Protein AF-A0A3D9IWY8-F1 (afdb_monomer_lite)

Structure (mmCIF, N/CA/C/O backbone):
data_AF-A0A3D9IWY8-F1
#
_entry.id   AF-A0A3D9IWY8-F1
#
loop_
_atom_site.group_PDB
_atom_site.id
_atom_site.type_symbol
_atom_site.label_atom_id
_atom_site.label_alt_id
_atom_site.label_comp_id
_atom_site.label_asym_id
_atom_site.label_entity_id
_atom_site.label_seq_id
_atom_site.pdbx_PDB_ins_code
_atom_site.Cartn_x
_atom_site.Cartn_y
_atom_site.Cartn_z
_atom_site.occupancy
_atom_site.B_iso_or_equiv
_atom_site.auth_seq_id
_atom_site.auth_comp_id
_atom_site.auth_asym_id
_atom_site.auth_atom_id
_atom_site.pdbx_PDB_model_num
ATOM 1 N N . MET A 1 1 ? -24.275 -6.186 -5.766 1.00 49.22 1 MET A N 1
ATOM 2 C CA . MET A 1 1 ? -22.934 -6.799 -5.859 1.00 49.22 1 MET A CA 1
ATOM 3 C C . MET A 1 1 ? -21.942 -5.659 -5.706 1.00 49.22 1 MET A C 1
ATOM 5 O O . MET A 1 1 ? -22.051 -4.706 -6.466 1.00 49.22 1 MET A O 1
ATOM 9 N N . VAL A 1 2 ? -21.114 -5.663 -4.660 1.00 58.12 2 VAL A N 1
ATOM 10 C CA . VAL A 1 2 ? -20.153 -4.573 -4.422 1.00 58.12 2 VAL A CA 1
ATOM 11 C C . VAL A 1 2 ? -18.970 -4.775 -5.361 1.00 58.12 2 VAL A C 1
ATOM 13 O O . VAL A 1 2 ? -18.403 -5.865 -5.409 1.00 58.12 2 VAL A O 1
ATOM 16 N N . LYS A 1 3 ? -18.648 -3.756 -6.159 1.00 64.12 3 LYS A N 1
ATOM 17 C CA . LYS A 1 3 ? -17.527 -3.793 -7.097 1.00 64.12 3 LYS A CA 1
ATOM 18 C C . LYS A 1 3 ? -16.259 -3.415 -6.326 1.00 64.12 3 LYS A C 1
ATOM 20 O O . LYS A 1 3 ? -16.034 -2.240 -6.080 1.00 64.12 3 LYS A O 1
ATOM 25 N N . LEU A 1 4 ? -15.482 -4.419 -5.912 1.00 64.94 4 LEU A N 1
ATOM 26 C CA . LEU A 1 4 ? -14.226 -4.227 -5.168 1.00 64.94 4 LEU A CA 1
ATOM 27 C C . LEU A 1 4 ? -13.092 -3.699 -6.061 1.00 64.94 4 LEU A C 1
ATOM 29 O O . LEU A 1 4 ? -12.181 -3.052 -5.568 1.00 64.94 4 LEU A O 1
ATOM 33 N N . GLY A 1 5 ? -13.158 -3.956 -7.371 1.00 59.16 5 GLY A N 1
ATOM 34 C CA . GLY A 1 5 ? -12.132 -3.593 -8.347 1.00 59.16 5 GLY A CA 1
ATOM 35 C C . GLY A 1 5 ? -12.719 -3.292 -9.725 1.00 59.16 5 GLY A C 1
ATOM 36 O O . GLY A 1 5 ? -13.865 -3.632 -10.022 1.00 59.16 5 GLY A O 1
ATOM 37 N N . GLY A 1 6 ? -11.949 -2.587 -10.555 1.00 61.06 6 GLY A N 1
ATOM 38 C CA . GLY A 1 6 ? -12.386 -2.041 -11.843 1.00 61.06 6 GLY A CA 1
ATOM 39 C C . GLY A 1 6 ? -12.386 -3.023 -13.017 1.00 61.06 6 GLY A C 1
ATOM 40 O O . GLY A 1 6 ? -13.162 -2.809 -13.954 1.00 61.06 6 GLY A O 1
ATOM 41 N N . GLU A 1 7 ? -11.556 -4.064 -12.948 1.00 63.56 7 GLU A N 1
ATOM 42 C CA . GLU A 1 7 ? -11.074 -4.857 -14.087 1.00 63.56 7 GLU A CA 1
ATOM 43 C C . GLU A 1 7 ? -11.549 -6.314 -13.995 1.00 63.56 7 GLU A C 1
ATOM 45 O O . GLU A 1 7 ? -11.680 -6.873 -12.908 1.00 63.56 7 GLU A O 1
ATOM 50 N N . ASP A 1 8 ? -11.869 -6.918 -15.141 1.00 74.25 8 ASP A N 1
ATOM 51 C CA . ASP A 1 8 ? -12.266 -8.329 -15.230 1.00 74.25 8 ASP A CA 1
ATOM 52 C C . ASP A 1 8 ? -11.005 -9.203 -15.287 1.00 74.25 8 ASP A C 1
ATOM 54 O O . ASP A 1 8 ? -10.554 -9.620 -16.355 1.00 74.25 8 ASP A O 1
ATOM 58 N N . GLU A 1 9 ? -10.362 -9.380 -14.133 1.00 75.81 9 GLU A N 1
ATOM 59 C CA . GLU A 1 9 ? -9.109 -10.122 -14.010 1.00 75.81 9 GLU A CA 1
ATOM 60 C C . GLU A 1 9 ? -8.964 -10.847 -12.664 1.00 75.81 9 GLU A C 1
ATOM 62 O O . GLU A 1 9 ? -9.785 -10.721 -11.753 1.00 75.81 9 GLU A O 1
ATOM 67 N N . ALA A 1 10 ? -7.891 -11.632 -12.544 1.00 84.25 10 ALA A N 1
ATOM 68 C CA . ALA A 1 10 ? -7.517 -12.277 -11.295 1.00 84.25 10 ALA A CA 1
ATOM 69 C C . ALA A 1 10 ? -6.832 -11.286 -10.345 1.00 84.25 10 ALA A C 1
ATOM 71 O O . ALA A 1 10 ? -5.995 -10.478 -10.753 1.00 84.25 10 ALA A O 1
ATOM 72 N N . TYR A 1 11 ? -7.163 -11.414 -9.062 1.00 87.50 11 TYR A N 1
ATOM 73 C CA . TYR A 1 11 ? -6.636 -10.577 -7.996 1.00 87.50 11 TYR A CA 1
ATOM 74 C C . TYR A 1 11 ? -5.870 -11.413 -6.971 1.00 87.50 11 TYR A C 1
ATOM 76 O O . TYR A 1 11 ? -6.301 -12.511 -6.609 1.00 87.50 11 TYR A O 1
ATOM 84 N N . PHE A 1 12 ? -4.763 -10.871 -6.471 1.00 90.75 12 PHE A N 1
ATOM 85 C CA . PHE A 1 12 ? -4.041 -11.401 -5.318 1.00 90.75 12 PHE A CA 1
ATOM 86 C C . PHE A 1 12 ? -4.448 -10.641 -4.054 1.00 90.75 12 PHE A C 1
ATOM 88 O O . PHE A 1 12 ? -4.550 -9.417 -4.088 1.00 90.75 12 PHE A O 1
ATOM 95 N N . ILE A 1 13 ? -4.688 -11.354 -2.951 1.00 93.62 13 ILE A N 1
ATOM 96 C CA . ILE A 1 13 ? -5.027 -10.757 -1.652 1.00 93.62 13 ILE A CA 1
ATOM 97 C C . ILE A 1 13 ? -3.773 -10.745 -0.777 1.00 93.62 13 ILE A C 1
ATOM 99 O O . ILE A 1 13 ? -3.228 -11.807 -0.487 1.00 93.62 13 ILE A O 1
ATOM 103 N N . GLU A 1 14 ? -3.346 -9.560 -0.338 1.00 94.69 14 GLU A N 1
ATOM 104 C CA . GLU A 1 14 ? -2.164 -9.391 0.529 1.00 94.69 14 GLU A CA 1
ATOM 105 C C . GLU A 1 14 ? -2.513 -9.306 2.012 1.00 94.69 14 GLU A C 1
ATOM 107 O O . GLU A 1 14 ? -1.703 -9.639 2.872 1.00 94.69 14 GLU A O 1
ATOM 112 N N . GLY A 1 15 ? -3.729 -8.872 2.328 1.00 94.44 15 GLY A N 1
ATOM 11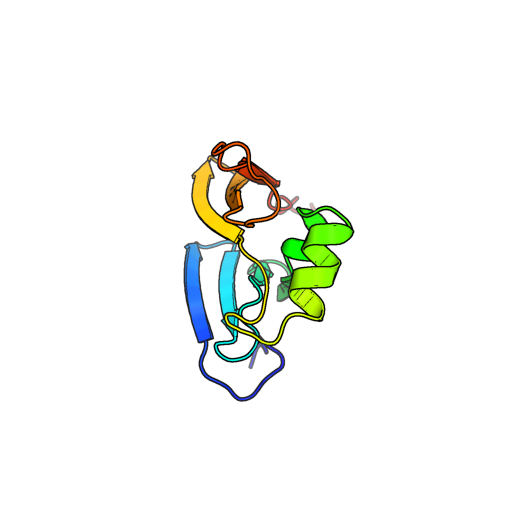3 C CA . GLY A 1 15 ? -4.178 -8.711 3.702 1.00 94.44 15 GLY A CA 1
ATOM 114 C C . GLY A 1 15 ? -5.685 -8.550 3.761 1.00 94.44 15 GLY A C 1
ATOM 115 O O . GLY A 1 15 ? -6.294 -7.964 2.868 1.00 94.44 15 GLY A O 1
ATOM 116 N N . ILE A 1 16 ? -6.296 -9.089 4.806 1.00 95.44 16 ILE A N 1
ATOM 117 C CA . ILE A 1 16 ? -7.732 -8.983 5.035 1.00 95.44 16 ILE A CA 1
ATOM 118 C C . ILE A 1 16 ? -8.002 -8.941 6.531 1.00 95.44 16 ILE A C 1
ATOM 120 O O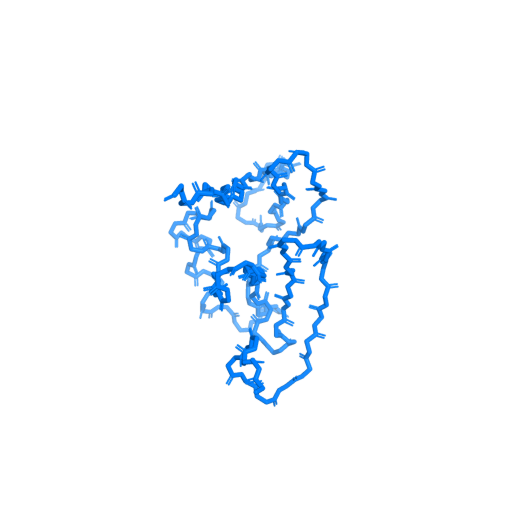 . ILE A 1 16 ? -7.416 -9.707 7.295 1.00 95.44 16 ILE A O 1
ATOM 124 N N . ASP A 1 17 ? -8.910 -8.059 6.917 1.00 95.19 17 ASP A N 1
ATOM 125 C CA . ASP A 1 17 ? -9.467 -7.976 8.260 1.00 95.19 17 ASP A CA 1
ATOM 126 C C . ASP A 1 17 ? -10.909 -7.445 8.168 1.00 95.19 17 ASP A C 1
ATOM 128 O O . ASP A 1 17 ? -11.425 -7.221 7.067 1.00 95.19 17 ASP A O 1
ATOM 132 N N . ASP A 1 18 ? -11.595 -7.268 9.292 1.00 93.25 18 ASP A N 1
ATOM 133 C CA . ASP A 1 18 ? -13.006 -6.859 9.327 1.00 93.25 18 ASP A CA 1
ATOM 134 C C . ASP A 1 18 ? -13.273 -5.492 8.669 1.00 93.25 18 ASP A C 1
ATOM 136 O O . ASP A 1 18 ? -14.308 -5.312 8.020 1.00 93.25 18 ASP A O 1
ATOM 140 N N . ASP A 1 19 ? -12.320 -4.567 8.755 1.00 94.19 19 ASP A N 1
ATOM 141 C CA . ASP A 1 19 ? -12.412 -3.171 8.310 1.00 94.19 19 ASP A CA 1
ATOM 142 C C . ASP A 1 19 ? -11.668 -2.876 6.994 1.00 94.19 19 ASP A C 1
ATOM 144 O O . ASP A 1 19 ? -11.927 -1.850 6.357 1.00 94.19 19 ASP A O 1
ATOM 148 N N . PHE A 1 20 ? -10.805 -3.780 6.512 1.00 95.62 20 PHE A N 1
ATOM 149 C CA . PHE A 1 20 ? -10.078 -3.573 5.256 1.00 95.62 20 PHE A CA 1
ATOM 150 C C . PHE A 1 20 ? -9.821 -4.841 4.432 1.00 95.62 20 PHE A C 1
ATOM 152 O O . PHE A 1 20 ? -9.828 -5.971 4.919 1.00 95.62 20 PHE A O 1
ATOM 159 N N . LEU A 1 21 ? -9.546 -4.628 3.147 1.00 96.25 21 LEU A N 1
ATOM 160 C CA . LEU A 1 21 ? -9.004 -5.623 2.228 1.00 96.25 21 LEU A CA 1
ATOM 161 C C . LEU A 1 21 ? -7.864 -4.990 1.424 1.00 96.25 21 LEU A C 1
ATOM 163 O O . LEU A 1 21 ? -8.041 -3.927 0.836 1.00 96.25 21 LEU A O 1
ATOM 167 N N . LEU A 1 22 ? -6.712 -5.649 1.377 1.00 97.19 22 LEU A N 1
ATOM 168 C CA . LEU A 1 22 ? -5.585 -5.298 0.519 1.00 97.19 22 LEU A CA 1
ATOM 169 C C . LEU A 1 22 ? -5.505 -6.294 -0.626 1.00 97.19 22 LEU A C 1
ATOM 171 O O . LEU A 1 22 ? -5.426 -7.506 -0.404 1.00 97.19 22 LEU A O 1
ATOM 175 N N . PHE A 1 23 ? -5.514 -5.786 -1.850 1.00 94.62 23 PHE A N 1
ATOM 176 C CA . PHE A 1 23 ? -5.482 -6.624 -3.035 1.00 94.62 23 PHE A CA 1
ATOM 177 C C . PHE A 1 23 ? -4.747 -5.952 -4.192 1.00 94.62 23 PHE A C 1
ATOM 179 O O . PHE A 1 23 ? -4.633 -4.725 -4.256 1.00 94.62 23 PHE A O 1
ATOM 186 N N . ARG A 1 24 ? -4.275 -6.776 -5.127 1.00 92.06 24 ARG A N 1
ATOM 187 C CA . ARG A 1 24 ? -3.641 -6.347 -6.376 1.00 92.06 24 ARG A CA 1
ATOM 188 C C . ARG A 1 24 ? -4.294 -6.998 -7.570 1.00 92.06 24 ARG A C 1
ATOM 190 O O . ARG A 1 24 ? -4.546 -8.199 -7.559 1.00 92.06 24 ARG A O 1
ATOM 197 N N . ALA A 1 25 ? -4.515 -6.201 -8.604 1.00 87.56 25 ALA A N 1
ATOM 198 C CA . ALA A 1 25 ? -4.767 -6.685 -9.953 1.00 87.56 25 ALA A CA 1
ATOM 199 C C . ALA A 1 25 ? -3.498 -7.353 -10.497 1.00 87.56 25 ALA A C 1
ATOM 201 O O . ALA A 1 25 ? -2.436 -6.728 -10.470 1.00 87.56 25 ALA A O 1
ATOM 202 N N . ASN A 1 26 ? -3.587 -8.588 -10.995 1.00 82.19 26 ASN A N 1
ATOM 203 C CA . ASN A 1 26 ? -2.403 -9.322 -11.452 1.00 82.19 26 ASN A CA 1
ATOM 204 C C . ASN A 1 26 ? -1.692 -8.644 -12.630 1.00 82.19 26 ASN A C 1
ATOM 206 O O . ASN A 1 26 ? -0.468 -8.718 -12.703 1.00 82.19 26 ASN A O 1
ATOM 210 N N . HIS A 1 27 ? -2.417 -7.982 -13.539 1.00 82.12 27 HIS A N 1
ATOM 211 C CA . HIS A 1 27 ? -1.770 -7.302 -14.664 1.00 82.12 27 HIS A CA 1
ATOM 212 C C . HIS A 1 27 ? -1.108 -5.986 -14.266 1.00 82.12 27 HIS A C 1
ATOM 214 O O . HIS A 1 27 ? -0.047 -5.663 -14.788 1.00 82.12 27 HIS A O 1
ATOM 220 N N . LYS A 1 28 ? -1.730 -5.216 -13.366 1.00 82.75 28 LYS A N 1
ATOM 221 C CA . LYS A 1 28 ? -1.241 -3.877 -13.004 1.00 82.75 28 LYS A CA 1
ATOM 222 C C . LYS A 1 28 ? -0.300 -3.858 -11.813 1.00 82.75 28 LYS A C 1
ATOM 224 O O . LYS A 1 28 ? 0.423 -2.886 -11.661 1.00 82.75 28 LYS A O 1
ATOM 229 N N . GLY A 1 29 ? -0.357 -4.858 -10.936 1.00 89.62 29 GLY A N 1
ATOM 230 C CA . GLY A 1 29 ? 0.508 -4.948 -9.759 1.00 89.62 29 GLY A CA 1
ATOM 231 C C . GLY A 1 29 ? 0.330 -3.824 -8.731 1.00 89.62 29 GLY A C 1
ATOM 232 O O . GLY A 1 29 ? 1.143 -3.713 -7.822 1.00 89.62 29 GLY A O 1
ATOM 233 N N . ILE A 1 30 ? -0.714 -2.994 -8.830 1.00 93.38 30 ILE A N 1
ATOM 234 C CA . ILE A 1 30 ? -0.943 -1.868 -7.909 1.00 93.38 30 ILE A CA 1
ATOM 235 C C . ILE A 1 30 ? -1.634 -2.338 -6.628 1.00 93.38 30 ILE A C 1
ATOM 237 O O . ILE A 1 30 ? -2.735 -2.902 -6.692 1.00 93.38 30 ILE A O 1
ATOM 241 N N . LEU A 1 31 ? -1.042 -2.032 -5.470 1.00 95.75 31 LEU A N 1
ATOM 242 C CA . LEU A 1 31 ? -1.653 -2.284 -4.169 1.00 95.75 31 LEU A CA 1
ATOM 243 C C . LEU A 1 31 ? -2.833 -1.352 -3.936 1.00 95.75 31 LEU A C 1
ATOM 245 O O . LEU A 1 31 ? -2.699 -0.125 -3.853 1.00 95.75 31 LEU A O 1
ATOM 249 N N . THR A 1 32 ? -4.002 -1.961 -3.792 1.00 95.94 32 THR A N 1
ATOM 250 C CA . THR A 1 32 ? -5.251 -1.260 -3.533 1.00 95.94 32 THR A CA 1
ATOM 251 C C . THR A 1 32 ? -5.783 -1.645 -2.162 1.00 95.94 32 THR A C 1
ATOM 253 O O . THR A 1 32 ? -5.923 -2.823 -1.836 1.00 95.94 32 THR A O 1
ATOM 256 N N . LEU A 1 33 ? -6.098 -0.628 -1.368 1.00 96.62 33 LEU A N 1
ATOM 257 C CA . LEU A 1 33 ? -6.852 -0.741 -0.132 1.00 96.62 33 LEU A CA 1
ATOM 258 C C . LEU A 1 33 ? -8.335 -0.572 -0.447 1.00 96.62 33 LEU A C 1
ATOM 260 O O . LEU A 1 33 ? -8.732 0.440 -1.013 1.00 96.62 33 LEU A O 1
ATOM 264 N N . TYR A 1 34 ? -9.156 -1.529 -0.044 1.00 95.25 34 TYR A N 1
ATOM 265 C CA . TYR A 1 34 ? -10.603 -1.384 0.026 1.00 95.25 34 TYR A CA 1
ATOM 266 C C . TYR A 1 34 ? -11.016 -1.226 1.487 1.00 95.25 34 TYR A C 1
ATOM 268 O O . TYR A 1 34 ? -10.806 -2.131 2.300 1.00 95.25 34 TYR A O 1
ATOM 276 N N . ASN A 1 35 ? -11.597 -0.074 1.813 1.00 92.88 35 ASN A N 1
ATOM 277 C CA . ASN A 1 35 ? -12.220 0.161 3.105 1.00 92.88 35 ASN A CA 1
ATOM 278 C C . ASN A 1 35 ? -13.563 -0.581 3.131 1.00 92.88 35 ASN A C 1
ATOM 280 O O . ASN A 1 35 ? -14.466 -0.290 2.343 1.00 92.88 35 ASN A O 1
ATOM 284 N N . ARG A 1 36 ? -13.696 -1.558 4.032 1.00 92.12 36 ARG A N 1
ATOM 285 C CA . ARG A 1 36 ? -14.892 -2.408 4.103 1.00 92.12 36 ARG A CA 1
ATOM 286 C C . ARG A 1 36 ? -16.083 -1.713 4.759 1.00 92.12 36 ARG A C 1
ATOM 288 O O . ARG A 1 36 ? -17.209 -2.159 4.548 1.00 92.12 36 ARG A O 1
ATOM 295 N N . GLU A 1 37 ? -15.847 -0.637 5.503 1.00 89.62 37 GLU A N 1
ATOM 296 C CA . GLU A 1 37 ? -16.886 0.175 6.134 1.00 89.62 37 GLU A CA 1
ATOM 297 C C . GLU A 1 37 ? -17.521 1.152 5.138 1.00 89.62 37 GLU A C 1
ATOM 299 O O . GLU A 1 37 ? -18.746 1.243 5.061 1.00 89.62 37 GLU A O 1
ATOM 304 N N . THR A 1 38 ? -16.702 1.868 4.357 1.00 89.81 38 THR A N 1
ATOM 305 C CA . THR A 1 38 ? -17.182 2.886 3.401 1.00 89.81 38 THR A CA 1
ATOM 306 C C . THR A 1 38 ? -17.440 2.323 2.006 1.00 89.81 38 THR A C 1
ATOM 308 O O . THR A 1 38 ? -18.210 2.897 1.236 1.00 89.81 38 THR A O 1
ATOM 311 N N . GLY A 1 39 ? -16.820 1.191 1.668 1.00 89.44 39 GLY A N 1
ATOM 312 C CA . GLY A 1 39 ? -16.838 0.625 0.323 1.00 89.44 39 GLY A CA 1
ATOM 313 C C . GLY A 1 39 ? -15.915 1.340 -0.667 1.00 89.44 39 GLY A C 1
ATOM 314 O O . GLY A 1 39 ? -16.003 1.096 -1.870 1.00 89.44 39 GLY A O 1
ATOM 315 N N . GLU A 1 40 ? -15.052 2.237 -0.191 1.00 91.12 40 GLU A N 1
ATOM 316 C CA . GLU A 1 40 ? -14.138 3.005 -1.033 1.00 91.12 40 GLU A CA 1
ATOM 317 C C . GLU A 1 40 ? -12.833 2.250 -1.293 1.00 91.12 40 GLU A C 1
ATOM 319 O O . GLU A 1 40 ? -12.308 1.546 -0.430 1.00 91.12 40 GLU A O 1
ATOM 324 N N . THR A 1 41 ? -12.281 2.439 -2.490 1.00 93.19 41 THR A N 1
ATOM 325 C CA . THR A 1 41 ? -10.973 1.909 -2.885 1.00 93.19 41 THR A CA 1
ATOM 326 C C . THR A 1 41 ? -9.943 3.021 -3.000 1.00 93.19 41 THR A C 1
ATOM 328 O O . THR A 1 41 ? -10.226 4.074 -3.574 1.00 93.19 41 THR A O 1
ATOM 331 N N . LEU A 1 42 ? -8.723 2.747 -2.562 1.00 94.69 42 LEU A N 1
ATOM 332 C CA . LEU A 1 42 ? -7.603 3.673 -2.559 1.00 94.69 42 LEU A CA 1
ATOM 333 C C . LEU A 1 42 ? -6.345 2.971 -3.077 1.00 94.69 42 LEU A C 1
ATOM 335 O O . LEU A 1 42 ? -5.949 1.932 -2.558 1.00 94.69 42 LEU A O 1
ATOM 339 N N . GLN A 1 43 ? -5.689 3.555 -4.079 1.00 95.44 43 GLN A N 1
ATOM 340 C CA . GLN A 1 43 ? -4.387 3.081 -4.553 1.00 95.44 43 GLN A CA 1
ATOM 341 C C . GLN A 1 43 ? -3.293 3.614 -3.622 1.00 95.44 43 GLN A C 1
ATOM 343 O O . GLN A 1 43 ? -3.089 4.829 -3.545 1.00 95.44 43 GLN A O 1
ATOM 348 N N . LEU A 1 44 ? -2.604 2.725 -2.904 1.00 96.81 44 LEU A N 1
ATOM 349 C CA . LEU A 1 44 ? -1.719 3.125 -1.803 1.00 96.81 44 LEU A CA 1
ATOM 350 C C . LEU A 1 44 ? -0.480 3.889 -2.274 1.00 96.81 44 LEU A C 1
ATOM 352 O O . LEU A 1 44 ? -0.032 4.801 -1.580 1.00 96.81 44 LEU A O 1
ATOM 356 N N . TYR A 1 45 ? 0.025 3.603 -3.475 1.00 95.31 45 TYR A N 1
ATOM 357 C CA . TYR A 1 45 ? 1.198 4.290 -4.014 1.00 95.31 45 TYR A CA 1
ATOM 358 C C . TYR A 1 45 ? 1.012 5.817 -4.110 1.00 95.31 45 TYR A C 1
ATOM 360 O O . TYR A 1 45 ? 1.941 6.564 -3.826 1.00 95.31 45 TYR A O 1
ATOM 368 N N . LYS A 1 46 ? -0.211 6.291 -4.399 1.00 96.25 46 LYS A N 1
ATOM 369 C CA . LYS A 1 46 ? -0.547 7.727 -4.462 1.00 96.25 46 LYS A CA 1
ATOM 370 C C . LYS A 1 46 ? -0.517 8.425 -3.107 1.00 96.25 46 LYS A C 1
ATOM 372 O O . LYS A 1 46 ? -0.476 9.648 -3.054 1.00 96.25 46 LYS A O 1
ATOM 377 N N . GLN A 1 47 ? -0.642 7.660 -2.025 1.00 96.62 47 GLN A N 1
ATOM 378 C CA . GLN A 1 47 ? -0.654 8.192 -0.663 1.00 96.62 47 GLN A CA 1
ATOM 379 C C . GLN A 1 47 ? 0.709 8.084 0.009 1.00 96.62 47 GLN A C 1
ATOM 381 O O . GLN A 1 47 ? 1.044 8.922 0.840 1.00 96.62 47 GLN A O 1
ATOM 386 N N . LEU A 1 48 ? 1.459 7.029 -0.313 1.00 95.75 48 LEU A N 1
ATOM 387 C CA . LEU A 1 48 ? 2.671 6.669 0.414 1.00 95.75 48 LEU A CA 1
ATOM 388 C C . LEU A 1 48 ? 3.946 7.068 -0.327 1.00 95.75 48 LEU A C 1
ATOM 390 O O . LEU A 1 48 ? 4.912 7.463 0.315 1.00 95.75 48 LEU A O 1
ATOM 394 N N . LEU A 1 49 ? 3.973 6.965 -1.656 1.00 94.12 49 LEU A N 1
ATOM 395 C CA . LEU A 1 49 ? 5.209 7.101 -2.426 1.00 94.12 49 LEU A CA 1
ATOM 396 C C . LEU A 1 49 ? 5.453 8.537 -2.893 1.00 94.12 49 LEU A C 1
ATOM 398 O O . LEU A 1 49 ? 4.519 9.328 -3.031 1.00 94.12 49 LEU A O 1
ATOM 402 N N . ASP A 1 50 ? 6.717 8.861 -3.164 1.00 92.62 50 ASP A N 1
ATOM 403 C CA . ASP A 1 50 ? 7.092 10.134 -3.779 1.00 92.62 50 ASP A CA 1
ATOM 404 C C . ASP A 1 50 ? 6.760 10.172 -5.282 1.00 92.62 50 ASP A C 1
ATOM 406 O O . ASP A 1 50 ? 6.426 9.157 -5.891 1.00 92.62 50 ASP A O 1
ATOM 410 N N . GLU A 1 51 ? 6.855 11.353 -5.901 1.00 92.38 51 GLU A N 1
ATOM 411 C CA . GLU A 1 51 ? 6.505 11.549 -7.317 1.00 92.38 51 GLU A CA 1
ATOM 412 C C . GLU A 1 51 ? 7.269 10.614 -8.268 1.00 92.38 51 GLU A C 1
ATOM 414 O O . GLU A 1 51 ? 6.732 10.191 -9.293 1.00 92.38 51 GLU A O 1
ATOM 419 N N . LYS A 1 52 ? 8.516 10.267 -7.936 1.00 89.62 52 LYS A N 1
ATOM 420 C CA . LYS A 1 52 ? 9.370 9.453 -8.800 1.00 89.62 52 LYS A CA 1
ATOM 421 C C . LYS A 1 52 ? 8.966 7.982 -8.736 1.00 89.62 52 LYS A C 1
ATOM 423 O O . LYS A 1 52 ? 8.859 7.334 -9.777 1.00 89.62 52 LYS A O 1
ATOM 428 N N . ASP A 1 53 ? 8.713 7.468 -7.537 1.00 90.00 53 ASP A N 1
ATOM 429 C CA . ASP A 1 53 ? 8.178 6.121 -7.339 1.00 90.00 53 ASP A CA 1
ATOM 430 C C . ASP A 1 53 ? 6.752 5.995 -7.909 1.00 90.00 53 ASP A C 1
ATOM 432 O O . ASP A 1 53 ? 6.427 4.981 -8.530 1.00 90.00 53 ASP A O 1
ATOM 436 N N . GLN A 1 54 ? 5.917 7.036 -7.781 1.00 93.31 54 GLN A N 1
ATOM 437 C CA . GLN A 1 54 ? 4.587 7.065 -8.401 1.00 93.31 54 GLN A CA 1
ATOM 438 C C . GLN A 1 54 ? 4.669 6.981 -9.927 1.00 93.31 54 GLN A C 1
ATOM 440 O O . GLN A 1 54 ? 3.950 6.190 -10.538 1.00 93.31 54 GLN A O 1
ATOM 445 N N . GLN A 1 55 ? 5.579 7.739 -10.545 1.00 90.88 55 GLN A N 1
ATOM 446 C CA . GLN A 1 55 ? 5.776 7.687 -11.991 1.00 90.88 55 GLN A CA 1
ATOM 447 C C . GLN A 1 55 ? 6.189 6.284 -12.451 1.00 90.88 55 GLN A C 1
ATOM 449 O O . GLN A 1 55 ? 5.699 5.810 -13.475 1.00 90.88 55 GLN A O 1
ATOM 454 N N . ILE A 1 56 ? 7.060 5.596 -11.708 1.00 88.25 56 ILE A N 1
ATOM 455 C CA . ILE A 1 56 ? 7.463 4.224 -12.046 1.00 88.25 56 ILE A CA 1
ATOM 456 C C . ILE A 1 56 ? 6.277 3.267 -11.945 1.00 88.25 56 ILE A C 1
ATOM 458 O O . ILE A 1 56 ? 6.072 2.484 -12.870 1.00 88.25 56 ILE A O 1
ATOM 462 N N . ALA A 1 57 ? 5.475 3.371 -10.883 1.00 90.44 57 ALA A N 1
ATOM 463 C CA . ALA A 1 57 ? 4.295 2.529 -10.711 1.00 90.44 57 ALA A CA 1
ATOM 464 C C . ALA A 1 57 ? 3.284 2.669 -11.865 1.00 90.44 57 ALA A C 1
ATOM 466 O O . ALA A 1 57 ? 2.576 1.717 -12.185 1.00 90.44 57 ALA A O 1
ATOM 467 N N . GLU A 1 58 ? 3.228 3.842 -12.503 1.00 89.31 58 GLU A N 1
ATOM 468 C CA . GLU A 1 58 ? 2.297 4.140 -13.597 1.00 89.31 58 GLU A CA 1
ATOM 469 C C . GLU A 1 58 ? 2.844 3.867 -15.002 1.00 89.31 58 GLU A C 1
ATOM 471 O O . GLU A 1 58 ? 2.053 3.725 -15.934 1.00 89.31 58 GLU A O 1
ATOM 476 N N . THR A 1 59 ? 4.168 3.852 -15.182 1.00 86.88 59 THR A N 1
ATOM 477 C CA . THR A 1 59 ? 4.790 3.869 -16.523 1.00 86.88 59 THR A CA 1
ATOM 478 C C . THR A 1 59 ? 5.720 2.702 -16.809 1.00 86.88 59 THR A C 1
ATOM 480 O O . THR A 1 59 ? 6.134 2.532 -17.958 1.00 86.88 59 THR A O 1
ATOM 483 N N . ASN A 1 60 ? 6.109 1.933 -15.792 1.00 75.88 60 ASN A N 1
ATOM 484 C CA . ASN A 1 60 ? 7.054 0.853 -15.990 1.00 75.88 60 ASN A CA 1
ATOM 485 C C . ASN A 1 60 ? 6.342 -0.442 -16.386 1.00 75.88 60 ASN A C 1
ATOM 487 O O . ASN A 1 60 ? 5.625 -1.042 -15.589 1.00 75.88 60 ASN A O 1
ATOM 491 N N . ASP A 1 61 ? 6.620 -0.888 -17.607 1.00 70.75 61 ASP A N 1
ATOM 492 C CA . ASP A 1 61 ? 6.014 -2.082 -18.194 1.00 70.75 61 ASP A CA 1
ATOM 493 C C . ASP A 1 61 ? 6.983 -3.287 -18.209 1.00 70.75 61 ASP A C 1
ATOM 495 O O . ASP A 1 61 ? 6.639 -4.371 -18.686 1.00 70.75 61 ASP A O 1
ATOM 499 N N . PHE A 1 62 ? 8.227 -3.122 -17.722 1.00 62.19 62 PHE A N 1
ATOM 500 C CA . PHE A 1 62 ? 9.249 -4.178 -17.751 1.00 62.19 62 PHE A CA 1
ATOM 501 C C . PHE A 1 62 ? 10.334 -4.003 -16.665 1.00 62.19 62 PHE A C 1
ATOM 503 O O . PHE A 1 62 ? 10.961 -2.946 -16.607 1.00 62.19 62 PHE A O 1
ATOM 510 N N . PRO A 1 63 ? 10.675 -5.020 -15.840 1.00 64.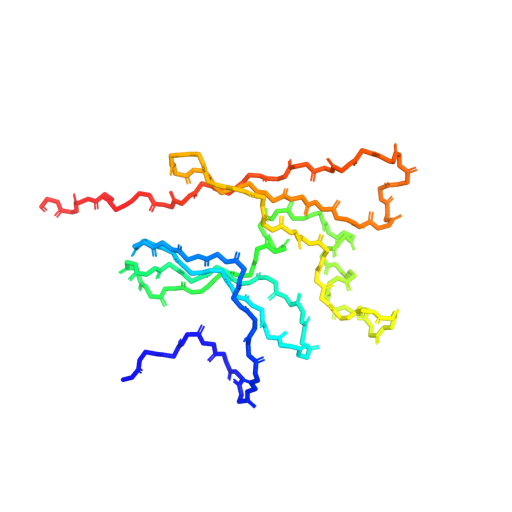75 63 PRO A N 1
ATOM 5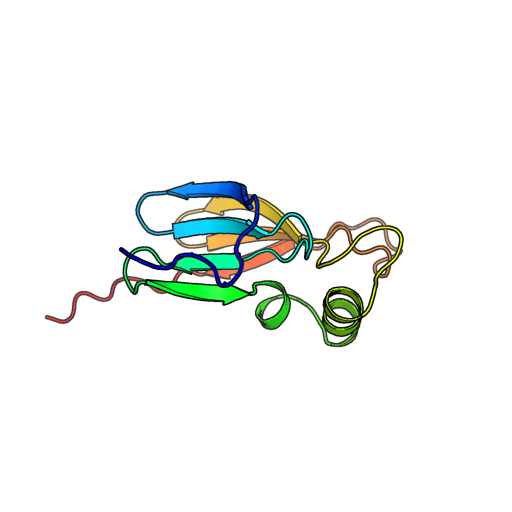11 C CA . PRO A 1 63 ? 10.155 -6.394 -15.788 1.00 64.75 63 PRO A CA 1
ATOM 512 C C . PRO A 1 63 ? 8.926 -6.595 -14.876 1.00 64.75 63 PRO A C 1
ATOM 514 O O . PRO A 1 63 ? 8.400 -7.705 -14.836 1.00 64.75 63 PRO A O 1
ATOM 517 N N . TYR A 1 64 ? 8.475 -5.562 -14.153 1.00 66.00 64 TYR A N 1
ATOM 518 C CA . TYR A 1 64 ? 7.325 -5.627 -13.245 1.00 66.00 64 TYR A CA 1
ATOM 519 C C . TYR A 1 64 ? 6.433 -4.400 -13.434 1.00 66.00 64 TYR A C 1
ATOM 521 O O . TYR A 1 64 ? 6.941 -3.280 -13.444 1.00 66.00 64 TYR A O 1
ATOM 529 N N . PHE A 1 65 ? 5.128 -4.637 -13.563 1.00 79.62 65 PHE A N 1
ATOM 530 C CA . PHE A 1 65 ? 4.106 -3.596 -13.551 1.00 79.62 65 PHE A CA 1
ATOM 531 C C . PHE A 1 65 ? 3.744 -3.232 -12.110 1.00 79.62 65 PHE A C 1
ATOM 533 O O . PHE A 1 65 ? 3.646 -4.116 -11.255 1.00 79.62 65 PHE A O 1
ATOM 540 N N . GLY A 1 66 ? 3.481 -1.948 -11.874 1.00 89.31 66 GLY A N 1
ATOM 541 C CA . GLY A 1 66 ? 2.914 -1.459 -10.624 1.00 89.31 66 GLY A CA 1
ATOM 542 C C . GLY A 1 66 ? 3.930 -0.982 -9.595 1.00 89.31 66 GLY A C 1
ATOM 543 O O . GLY A 1 66 ? 5.080 -0.675 -9.904 1.00 89.31 66 GLY A O 1
ATOM 544 N N . ASP A 1 67 ? 3.465 -0.854 -8.355 1.00 91.94 67 ASP A N 1
ATOM 545 C CA . ASP A 1 67 ? 4.268 -0.356 -7.245 1.00 91.94 67 ASP A CA 1
ATOM 546 C C . ASP A 1 67 ? 5.091 -1.464 -6.569 1.00 91.94 67 ASP A C 1
ATOM 548 O O . ASP A 1 67 ? 4.857 -2.657 -6.755 1.00 91.94 67 ASP A O 1
ATOM 552 N N . PHE A 1 68 ? 6.056 -1.044 -5.751 1.00 91.69 68 PHE A N 1
ATOM 553 C CA . PHE A 1 68 ? 6.937 -1.933 -4.990 1.00 91.69 68 PHE A CA 1
ATOM 554 C C . PHE A 1 68 ? 6.567 -2.016 -3.504 1.00 91.69 68 PHE A C 1
ATOM 556 O O . PHE A 1 68 ? 7.410 -2.391 -2.684 1.00 91.69 68 PHE A O 1
ATOM 563 N N . LEU A 1 69 ? 5.343 -1.628 -3.132 1.00 94.50 69 LEU A N 1
ATOM 564 C CA . LEU A 1 69 ? 4.888 -1.764 -1.752 1.00 94.50 69 LEU A CA 1
ATOM 565 C C . LEU A 1 69 ? 4.703 -3.250 -1.419 1.00 94.50 69 LEU A C 1
ATOM 567 O O . LEU A 1 69 ? 4.369 -4.043 -2.286 1.00 94.50 69 LEU A O 1
ATOM 571 N N . GLU A 1 70 ? 4.875 -3.635 -0.166 1.00 94.19 70 GLU A N 1
ATOM 572 C CA . GLU A 1 70 ? 4.558 -4.962 0.368 1.00 94.19 70 GLU A CA 1
ATOM 573 C C . GLU A 1 70 ? 3.923 -4.761 1.741 1.00 94.19 70 GLU A C 1
ATOM 575 O O . GLU A 1 70 ? 4.481 -4.050 2.580 1.00 94.19 70 GLU A O 1
ATOM 580 N N . PHE A 1 71 ? 2.761 -5.364 1.988 1.00 96.94 71 PHE A N 1
ATOM 581 C CA . PHE A 1 71 ? 2.147 -5.323 3.313 1.00 96.94 71 PHE A CA 1
ATOM 582 C C . PHE A 1 71 ? 2.967 -6.127 4.334 1.00 96.94 71 PHE A C 1
ATOM 584 O O . PHE A 1 71 ? 3.269 -7.297 4.115 1.00 96.94 71 PHE A O 1
ATOM 591 N N . ILE A 1 72 ? 3.316 -5.500 5.463 1.00 96.38 72 ILE A N 1
ATOM 592 C CA . ILE A 1 72 ? 4.106 -6.126 6.533 1.00 96.38 72 ILE A CA 1
ATOM 593 C C . ILE A 1 72 ? 3.175 -6.699 7.601 1.00 96.38 72 ILE A C 1
ATOM 595 O O . ILE A 1 72 ? 3.171 -7.898 7.867 1.00 96.38 72 ILE A O 1
ATOM 599 N N . ASP A 1 73 ? 2.432 -5.814 8.265 1.00 96.81 73 ASP A N 1
ATOM 600 C CA . ASP A 1 73 ? 1.517 -6.133 9.352 1.00 96.81 73 ASP A CA 1
ATOM 601 C C . ASP A 1 73 ? 0.585 -4.951 9.663 1.00 96.81 73 ASP A C 1
ATOM 603 O O . ASP A 1 73 ? 0.662 -3.859 9.084 1.00 96.81 73 ASP A O 1
ATOM 607 N N . ARG A 1 74 ? -0.309 -5.193 10.622 1.00 96.81 74 ARG A N 1
ATOM 608 C CA . ARG A 1 74 ? -1.194 -4.200 11.222 1.00 96.81 74 ARG A CA 1
ATOM 609 C C . ARG A 1 74 ? -0.817 -3.979 12.684 1.00 96.81 74 ARG A C 1
ATOM 611 O O . ARG A 1 74 ? -0.636 -4.936 13.435 1.00 96.81 74 ARG A O 1
ATOM 618 N N . GLN A 1 75 ? -0.811 -2.717 13.109 1.00 96.19 75 GLN A N 1
ATOM 619 C CA . GLN A 1 75 ? -0.686 -2.303 14.507 1.00 96.19 75 GLN A CA 1
ATOM 620 C C . GLN A 1 75 ? -1.812 -1.331 14.875 1.00 96.19 75 GLN A C 1
ATOM 622 O O . GLN A 1 75 ? -1.765 -0.140 14.569 1.00 96.19 75 GLN A O 1
ATOM 627 N N . GLY A 1 76 ? -2.860 -1.837 15.529 1.00 94.19 76 GLY A N 1
ATOM 628 C CA . GLY A 1 76 ? -4.039 -1.029 15.851 1.00 94.19 76 GLY A CA 1
ATOM 629 C C . GLY A 1 76 ? -4.750 -0.562 14.580 1.00 94.19 76 GLY A C 1
ATOM 630 O O . GLY A 1 76 ? -5.298 -1.383 13.858 1.00 94.19 76 GLY A O 1
ATOM 631 N N . GLN A 1 77 ? -4.747 0.740 14.295 1.00 94.88 77 GLN A N 1
ATOM 632 C CA . GLN A 1 77 ? -5.307 1.290 13.048 1.00 94.88 77 GLN A CA 1
ATOM 633 C C . GLN A 1 77 ? -4.252 1.534 11.964 1.00 94.88 77 GLN A C 1
ATOM 635 O O . GLN A 1 77 ? -4.590 1.972 10.870 1.00 94.88 77 GLN A O 1
ATOM 640 N N . THR A 1 78 ? -2.981 1.260 12.249 1.00 96.69 78 THR A N 1
ATOM 641 C CA . THR A 1 78 ? -1.887 1.515 11.317 1.00 96.69 78 THR A CA 1
ATOM 642 C C . THR A 1 78 ? -1.563 0.258 10.524 1.00 96.69 78 THR A C 1
ATOM 644 O O . THR A 1 78 ? -1.228 -0.779 11.099 1.00 96.69 78 THR A O 1
ATOM 647 N N . LEU A 1 79 ? -1.637 0.359 9.202 1.00 97.88 79 LEU A N 1
ATOM 648 C CA . LEU A 1 79 ? -1.119 -0.628 8.263 1.00 97.88 79 LEU A CA 1
ATOM 649 C C . LEU A 1 79 ? 0.301 -0.225 7.872 1.00 97.88 79 LEU A C 1
ATOM 651 O O . LEU A 1 79 ? 0.534 0.936 7.522 1.00 97.88 79 LEU A O 1
ATOM 655 N N . ARG A 1 80 ? 1.244 -1.165 7.939 1.00 97.56 80 ARG A N 1
ATOM 656 C CA . ARG A 1 80 ? 2.649 -0.903 7.616 1.00 97.56 80 ARG A CA 1
ATOM 657 C C . ARG A 1 80 ? 3.044 -1.596 6.325 1.00 97.56 80 ARG A C 1
ATOM 659 O O . ARG A 1 80 ? 2.712 -2.762 6.111 1.00 97.56 80 ARG A O 1
ATOM 666 N N . PHE A 1 81 ? 3.784 -0.875 5.493 1.00 96.75 81 PHE A N 1
ATOM 667 C CA . PHE A 1 81 ? 4.200 -1.321 4.171 1.00 96.75 81 PHE A CA 1
ATOM 668 C C . PHE A 1 81 ? 5.691 -1.117 3.987 1.00 96.75 81 PHE A C 1
ATOM 670 O O . PHE A 1 81 ? 6.229 -0.074 4.345 1.00 96.75 81 PHE A O 1
ATOM 677 N N . ARG A 1 82 ? 6.357 -2.094 3.393 1.00 94.62 82 ARG A N 1
ATOM 678 C CA . ARG A 1 82 ? 7.743 -1.983 2.947 1.00 94.62 82 ARG A CA 1
ATOM 679 C C . ARG A 1 82 ? 7.765 -1.544 1.490 1.00 94.62 82 ARG A C 1
ATOM 681 O O . ARG A 1 82 ? 6.961 -2.045 0.719 1.00 94.62 82 ARG A O 1
ATOM 688 N N . ASN A 1 83 ? 8.678 -0.660 1.100 1.00 92.25 83 ASN A N 1
ATOM 689 C CA . ASN A 1 83 ? 8.925 -0.342 -0.308 1.00 92.25 83 ASN A CA 1
ATOM 690 C C . ASN A 1 83 ? 10.232 -0.989 -0.786 1.00 92.25 83 ASN A C 1
ATOM 692 O O . ASN A 1 83 ? 11.306 -0.638 -0.300 1.00 92.25 83 ASN A O 1
ATOM 696 N N . HIS A 1 84 ? 10.126 -1.892 -1.762 1.00 88.00 84 HIS A N 1
ATOM 697 C CA . HIS A 1 84 ? 11.252 -2.585 -2.405 1.00 88.00 84 HIS A CA 1
ATOM 698 C C . HIS A 1 84 ? 11.808 -1.845 -3.632 1.00 88.00 84 HIS A C 1
ATOM 700 O O . HIS A 1 84 ? 12.532 -2.430 -4.441 1.00 88.00 84 HIS A O 1
ATOM 706 N N . SER A 1 85 ? 11.445 -0.573 -3.825 1.00 84.25 85 SER A N 1
ATOM 707 C CA . SER A 1 85 ? 11.859 0.191 -5.000 1.00 84.25 85 SER A CA 1
ATOM 708 C C . SER A 1 85 ? 13.382 0.282 -5.107 1.00 84.25 85 SER A C 1
ATOM 710 O O . SER A 1 85 ? 14.091 0.728 -4.202 1.00 84.25 85 SER A O 1
ATOM 712 N N . VAL A 1 86 ? 13.881 -0.087 -6.287 1.00 76.25 86 VAL A N 1
ATOM 713 C CA . VAL A 1 86 ? 15.306 -0.064 -6.649 1.00 76.25 86 VAL A CA 1
ATOM 714 C C . VAL A 1 86 ? 15.901 1.347 -6.688 1.00 76.25 86 VAL A C 1
ATOM 716 O O . VAL A 1 86 ? 17.118 1.501 -6.794 1.00 76.25 86 VAL A O 1
ATOM 719 N N . LEU A 1 87 ? 15.060 2.385 -6.620 1.00 78.44 87 LEU A N 1
ATOM 720 C CA . LEU A 1 87 ? 15.505 3.774 -6.544 1.00 78.44 87 LEU A CA 1
ATOM 721 C C . LEU A 1 87 ? 16.176 4.105 -5.212 1.00 78.44 87 LEU A C 1
ATOM 723 O O . LEU A 1 87 ? 17.033 4.991 -5.165 1.00 78.44 87 LEU A O 1
ATOM 727 N N . HIS A 1 88 ? 15.815 3.389 -4.151 1.00 73.38 88 HIS A N 1
ATOM 728 C CA . HIS A 1 88 ? 16.371 3.580 -2.819 1.00 73.38 88 HIS A CA 1
ATOM 729 C C . HIS A 1 88 ? 17.605 2.683 -2.673 1.00 73.38 88 HIS A C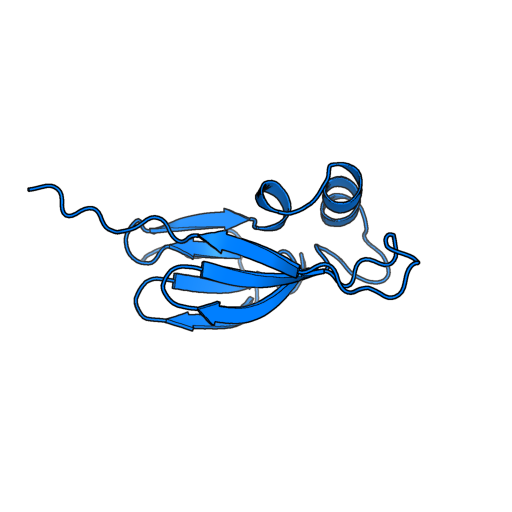 1
ATOM 731 O O . HIS A 1 88 ? 17.601 1.655 -2.005 1.00 73.38 88 HIS A O 1
ATOM 737 N N . THR A 1 89 ? 18.700 3.072 -3.333 1.00 58.84 89 THR A N 1
ATOM 738 C CA . THR A 1 89 ? 19.964 2.309 -3.462 1.00 58.84 89 THR A CA 1
ATOM 739 C C . THR A 1 89 ? 20.715 2.033 -2.146 1.00 58.84 89 THR A C 1
ATOM 741 O O . THR A 1 89 ? 21.824 1.505 -2.167 1.00 58.84 89 THR A O 1
ATOM 744 N N . SER A 1 90 ? 20.151 2.398 -0.995 1.00 57.00 90 SER A N 1
ATOM 745 C CA . SER A 1 90 ? 20.819 2.360 0.312 1.00 57.00 90 SER A CA 1
ATOM 746 C C . SER A 1 90 ? 20.598 1.060 1.095 1.00 57.00 90 SER A C 1
ATOM 748 O O . SER A 1 90 ? 21.111 0.940 2.204 1.00 57.00 90 SER A O 1
ATOM 750 N N . GLY A 1 91 ? 19.838 0.093 0.566 1.00 54.50 91 GLY A N 1
ATOM 751 C CA . GLY A 1 91 ? 19.551 -1.174 1.261 1.00 54.50 91 GLY A CA 1
ATOM 752 C C . GLY A 1 91 ? 18.714 -1.018 2.537 1.00 54.50 91 GLY A C 1
ATOM 753 O O . GLY A 1 91 ? 18.629 -1.949 3.333 1.00 54.50 91 GLY A O 1
ATOM 754 N N . ILE A 1 92 ? 18.121 0.161 2.748 1.00 60.75 92 ILE A N 1
ATOM 755 C CA . ILE A 1 92 ? 17.140 0.399 3.800 1.00 60.75 92 ILE A CA 1
ATOM 756 C C . ILE A 1 92 ? 15.781 0.327 3.128 1.00 60.75 92 ILE A C 1
ATOM 758 O O . ILE A 1 92 ? 15.384 1.243 2.413 1.00 60.75 92 ILE A O 1
ATOM 762 N N . ASP A 1 93 ? 15.095 -0.778 3.375 1.00 72.50 93 ASP A N 1
ATOM 763 C CA . ASP A 1 93 ? 13.673 -0.930 3.125 1.00 72.50 93 ASP A CA 1
ATOM 764 C C . ASP A 1 93 ? 12.917 0.197 3.844 1.00 72.50 93 ASP A C 1
ATOM 766 O O . ASP A 1 93 ? 12.803 0.197 5.075 1.00 72.50 93 ASP A O 1
ATOM 770 N N . THR A 1 94 ? 12.425 1.186 3.096 1.00 88.62 94 THR A N 1
ATOM 771 C CA . THR A 1 94 ? 11.617 2.262 3.678 1.00 88.62 94 THR A CA 1
ATOM 772 C C . THR A 1 94 ? 10.276 1.686 4.116 1.00 88.62 94 THR A C 1
ATOM 774 O O . THR A 1 94 ? 9.568 1.068 3.316 1.00 88.62 94 THR A O 1
ATOM 777 N N . ILE A 1 95 ? 9.930 1.888 5.390 1.00 93.62 95 ILE A N 1
ATOM 778 C CA . ILE A 1 95 ? 8.623 1.519 5.937 1.00 93.62 95 ILE A CA 1
ATOM 779 C C . ILE A 1 95 ? 7.700 2.731 5.857 1.00 93.62 95 ILE A C 1
ATOM 781 O O . ILE A 1 95 ? 7.998 3.788 6.413 1.00 93.62 95 ILE A O 1
ATOM 785 N N . TYR A 1 96 ? 6.572 2.546 5.188 1.00 95.81 96 TYR A N 1
ATOM 786 C CA . TYR A 1 96 ? 5.471 3.490 5.106 1.00 95.81 96 TYR A CA 1
ATOM 787 C C . TYR A 1 96 ? 4.328 3.042 6.006 1.00 95.81 96 TYR A C 1
ATOM 789 O O . TYR A 1 96 ? 4.090 1.849 6.196 1.00 95.81 96 TYR A O 1
ATOM 797 N N . GLU A 1 97 ? 3.592 4.010 6.532 1.00 97.19 97 GLU A N 1
ATOM 798 C CA . GLU A 1 97 ? 2.451 3.772 7.404 1.00 97.19 97 GLU A CA 1
ATOM 799 C C . GLU A 1 97 ? 1.206 4.426 6.810 1.00 97.19 97 GLU A C 1
ATOM 801 O O . GLU A 1 97 ? 1.237 5.584 6.391 1.00 97.19 97 GLU A O 1
ATOM 806 N N . TYR A 1 98 ? 0.101 3.686 6.791 1.00 96.88 98 TYR A N 1
ATOM 807 C CA . TYR A 1 98 ? -1.219 4.208 6.465 1.00 96.88 98 TYR A CA 1
ATOM 808 C C . TYR A 1 98 ? -2.146 3.990 7.655 1.00 96.88 98 TYR A C 1
ATOM 810 O O . TYR A 1 98 ? -2.325 2.860 8.110 1.00 96.88 98 TYR A O 1
ATOM 818 N N . VAL A 1 99 ? -2.751 5.062 8.156 1.00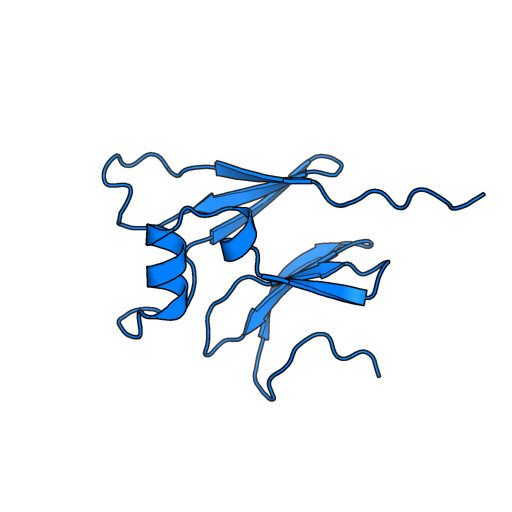 95.75 99 VAL A N 1
ATOM 819 C CA . VAL A 1 99 ? -3.724 4.977 9.248 1.00 95.75 99 VAL A CA 1
ATOM 820 C C . VAL A 1 99 ? -5.111 4.806 8.645 1.00 95.75 99 VAL A C 1
ATOM 822 O O . VAL A 1 99 ? -5.587 5.690 7.931 1.00 95.75 99 VAL A O 1
ATOM 825 N N . LEU A 1 100 ? -5.760 3.677 8.938 1.00 92.69 100 LEU A N 1
ATOM 826 C CA . LEU A 1 100 ? -7.151 3.454 8.568 1.00 92.69 100 LEU A CA 1
ATOM 827 C C . LEU A 1 100 ? -8.020 4.562 9.182 1.00 92.69 100 LEU A C 1
ATOM 829 O O . LEU A 1 100 ? -7.882 4.855 10.375 1.00 92.69 100 LEU A O 1
ATOM 833 N N . PRO A 1 101 ? -8.907 5.194 8.396 1.00 87.19 101 PRO A N 1
ATOM 834 C CA . PRO A 1 101 ? -9.842 6.153 8.949 1.00 87.19 101 PRO A CA 1
ATOM 835 C C . PRO A 1 101 ? -10.764 5.421 9.923 1.00 87.19 101 PRO A C 1
ATOM 837 O O . PRO A 1 101 ? -11.439 4.471 9.541 1.00 87.19 101 PRO A O 1
ATOM 840 N N . SER A 1 102 ? -10.776 5.859 11.182 1.00 73.38 102 SER A N 1
ATOM 841 C CA . SER A 1 102 ? -11.676 5.306 12.190 1.00 73.38 102 SER A CA 1
ATOM 842 C C . SER A 1 102 ? -13.122 5.492 11.746 1.00 73.38 102 SER A C 1
ATOM 844 O O . SER A 1 102 ? -13.503 6.602 11.353 1.00 73.38 102 SER A O 1
ATOM 846 N N . SER A 1 103 ? -13.945 4.460 11.922 1.00 62.12 103 SER A N 1
ATOM 847 C CA . SER A 1 103 ? -15.399 4.571 11.989 1.00 62.12 103 SER A CA 1
ATOM 848 C C . SER A 1 103 ? -15.764 5.460 13.177 1.00 62.12 103 SER A C 1
ATOM 850 O O . SER A 1 103 ? -16.144 5.007 14.257 1.00 62.12 103 SER A O 1
ATOM 852 N N . ASN A 1 104 ? -15.638 6.777 13.009 1.00 50.53 104 ASN A N 1
ATOM 853 C CA . ASN A 1 104 ? -16.319 7.709 13.884 1.00 50.53 104 ASN A CA 1
ATOM 854 C C . ASN A 1 104 ? -17.800 7.407 13.710 1.00 50.53 104 ASN A C 1
ATOM 856 O O . ASN A 1 104 ? -18.412 7.785 12.712 1.00 50.53 104 ASN A O 1
ATOM 860 N N . SER A 1 105 ? -18.339 6.676 14.687 1.00 42.66 105 SER A N 1
ATOM 861 C CA . SER A 1 105 ? -19.763 6.499 14.893 1.00 42.66 105 SER A CA 1
ATOM 862 C C . SER A 1 105 ? -20.381 7.887 14.804 1.00 42.66 105 SER A C 1
ATOM 864 O O . SER A 1 105 ? -20.213 8.707 15.712 1.00 42.66 105 SER A O 1
ATOM 866 N N . GLN A 1 106 ? -21.028 8.184 13.678 1.00 37.81 106 GLN A N 1
ATOM 867 C CA . GLN A 1 106 ? -21.962 9.291 13.633 1.00 37.81 106 GLN A CA 1
ATOM 868 C C . GLN A 1 106 ? -23.021 8.946 14.679 1.00 37.81 106 GLN A C 1
ATOM 870 O O . GLN A 1 106 ? -23.736 7.954 14.549 1.00 37.81 106 GLN A O 1
ATOM 875 N N . LYS A 1 107 ? -22.967 9.691 15.786 1.00 33.88 107 LYS A N 1
ATOM 876 C CA . LYS A 1 107 ? -23.981 9.706 16.836 1.00 33.88 107 LYS A CA 1
ATOM 877 C C . LYS A 1 107 ? -25.356 10.004 16.260 1.00 33.88 107 LYS A C 1
ATOM 879 O O . LYS A 1 107 ? -25.424 10.852 15.342 1.00 33.88 107 LYS A O 1
#

Foldseek 3Di:
DQPLDDDPADKDWQDDDPQWTWIDGPQARFTWIQGPVVSDIDGVCVVWPDPVQVCCQVPPNPDDHHFQWHFDDDDDQKTKIWGPDVVPVPPDGDITIDGHPDPPPPD

Sequence (107 aa):
MVKLGGEDEAYFIEGIDDDFLLFRANHKGILTLYNRETGETLQLYKQLLDEKDQQIAETNDFPYFGDFLEFIDRQGQTLRFRNHSVLHTSGIDTIYEYVLPSSNSQK

Secondary structure (DSSP, 8-state):
-----SSSS-EEEEEE-SSEEEEEETTT--EEEEETTT--EEETHHHHS-HHHHHHHHH--SS--S--EEEEEEETTEEEEEE--TT-TTS--EEEEEEPPP-----

Radius of gyration: 14.37 Å; chains: 1; bounding box: 45×24×35 Å

Organism: NCBI:txid1294267

pLDDT: mean 84.66, std 15.0, range [33.88, 97.88]